Protein AF-A0A948QGF7-F1 (afdb_monomer_lite)

Structure (mmCIF, N/CA/C/O backbone):
data_AF-A0A948QGF7-F1
#
_entry.id   AF-A0A948QGF7-F1
#
loop_
_atom_site.group_PDB
_atom_site.id
_atom_site.type_symbol
_atom_site.label_atom_id
_atom_site.label_alt_id
_atom_site.label_comp_id
_atom_site.label_asym_id
_atom_site.label_entity_id
_atom_site.label_seq_id
_atom_site.pdbx_PDB_ins_code
_atom_site.Cartn_x
_atom_site.Cartn_y
_atom_site.Cartn_z
_atom_site.occupancy
_atom_site.B_iso_or_equiv
_atom_site.auth_seq_id
_atom_site.auth_comp_id
_atom_site.auth_asym_id
_atom_site.auth_atom_id
_atom_site.pdbx_PDB_model_num
ATOM 1 N N . MET A 1 1 ? 16.102 -9.760 -22.007 1.00 57.19 1 MET A N 1
ATOM 2 C CA . MET A 1 1 ? 15.345 -9.126 -20.901 1.00 57.19 1 MET A CA 1
ATOM 3 C C . MET A 1 1 ? 16.175 -9.245 -19.629 1.00 57.19 1 MET A C 1
ATOM 5 O O . MET A 1 1 ? 16.714 -10.323 -19.420 1.00 57.19 1 MET A O 1
ATOM 9 N N . SER A 1 2 ? 16.309 -8.181 -18.819 1.00 75.62 2 SER A N 1
ATOM 10 C CA . SER A 1 2 ? 16.947 -8.280 -17.488 1.00 75.62 2 SER A CA 1
ATOM 11 C C . SER A 1 2 ? 16.234 -9.357 -16.655 1.00 75.62 2 SER A C 1
ATOM 13 O O . SER A 1 2 ? 15.001 -9.474 -16.701 1.00 75.62 2 SER A O 1
ATOM 15 N N . THR A 1 3 ? 16.997 -10.165 -15.915 1.00 90.25 3 THR A N 1
ATOM 16 C CA . THR A 1 3 ? 16.462 -11.168 -14.978 1.00 90.25 3 THR A CA 1
ATOM 17 C C . THR A 1 3 ? 15.561 -10.509 -13.932 1.00 90.25 3 THR A C 1
ATOM 19 O O . THR A 1 3 ? 14.521 -11.067 -13.580 1.00 90.25 3 THR A O 1
ATOM 22 N N . LEU A 1 4 ? 15.887 -9.277 -13.523 1.00 94.38 4 LEU A N 1
ATOM 23 C CA . LEU A 1 4 ? 15.093 -8.489 -12.587 1.00 94.38 4 LEU A CA 1
ATOM 24 C C . LEU A 1 4 ? 13.718 -8.127 -13.161 1.00 94.38 4 LEU A C 1
ATOM 26 O O . LEU A 1 4 ? 12.704 -8.370 -12.512 1.00 94.38 4 LEU A O 1
ATOM 30 N N . ARG A 1 5 ? 13.663 -7.631 -14.406 1.00 95.44 5 ARG A N 1
ATOM 31 C CA . ARG A 1 5 ? 12.400 -7.282 -15.089 1.00 95.44 5 ARG A CA 1
ATOM 32 C C . ARG A 1 5 ? 11.443 -8.467 -15.159 1.00 95.44 5 ARG A C 1
ATOM 34 O O . ARG A 1 5 ? 10.258 -8.325 -14.870 1.00 95.44 5 ARG A O 1
ATOM 41 N N . THR A 1 6 ? 11.964 -9.634 -15.528 1.00 95.88 6 THR A N 1
ATOM 42 C CA . THR A 1 6 ? 11.161 -10.861 -15.629 1.00 95.88 6 THR A CA 1
ATOM 43 C C . THR A 1 6 ? 10.590 -11.244 -14.265 1.00 95.88 6 THR A C 1
ATOM 45 O O . THR A 1 6 ? 9.384 -11.457 -14.146 1.00 95.88 6 THR A O 1
ATOM 48 N N . LYS A 1 7 ? 11.428 -11.219 -13.219 1.00 96.88 7 LYS A N 1
ATOM 49 C CA . LYS A 1 7 ? 11.018 -11.508 -11.840 1.00 96.88 7 LYS A CA 1
ATOM 50 C C . LYS A 1 7 ? 9.959 -10.527 -11.327 1.00 96.88 7 LYS A C 1
ATOM 52 O O . LYS A 1 7 ? 8.985 -10.951 -10.717 1.00 96.88 7 LYS A O 1
ATOM 57 N N . MET A 1 8 ? 10.105 -9.229 -11.598 1.00 96.06 8 MET A N 1
ATOM 58 C CA . MET A 1 8 ? 9.111 -8.217 -11.212 1.00 96.06 8 MET A CA 1
ATOM 59 C C . MET A 1 8 ? 7.736 -8.500 -11.826 1.00 96.06 8 MET A C 1
ATOM 61 O O . MET A 1 8 ? 6.730 -8.491 -11.119 1.00 96.06 8 MET A O 1
ATOM 65 N N . ILE A 1 9 ? 7.692 -8.777 -13.133 1.00 95.56 9 ILE A N 1
ATOM 66 C CA . ILE A 1 9 ? 6.446 -9.080 -13.851 1.00 95.56 9 ILE A CA 1
ATOM 67 C C . ILE A 1 9 ? 5.795 -10.349 -13.299 1.00 95.56 9 ILE A C 1
ATOM 69 O O . ILE A 1 9 ? 4.579 -10.385 -13.115 1.00 95.56 9 ILE A O 1
ATOM 73 N N . GLU A 1 10 ? 6.590 -11.380 -13.027 1.00 97.12 10 GLU A N 1
ATOM 74 C CA . GLU A 1 10 ? 6.102 -12.632 -12.455 1.00 97.12 10 GLU A CA 1
ATOM 75 C C . GLU A 1 10 ? 5.471 -12.421 -11.073 1.00 97.12 10 GLU A C 1
ATOM 77 O O . GLU A 1 10 ? 4.334 -12.838 -10.854 1.00 97.12 10 GLU A O 1
ATOM 82 N N . LEU A 1 11 ? 6.157 -11.709 -10.173 1.00 97.44 11 LEU A N 1
ATOM 83 C CA . LEU A 1 11 ? 5.650 -11.432 -8.827 1.00 97.44 11 LEU A CA 1
ATOM 84 C C . LEU A 1 11 ? 4.349 -10.618 -8.855 1.00 97.44 11 LEU A C 1
ATOM 86 O O . LEU A 1 11 ? 3.439 -10.912 -8.083 1.00 97.44 11 LEU A O 1
ATOM 90 N N . MET A 1 12 ? 4.223 -9.644 -9.766 1.00 95.00 12 MET A N 1
ATOM 91 C CA . MET A 1 12 ? 2.970 -8.900 -9.952 1.00 95.00 12 MET A CA 1
ATOM 92 C C . MET A 1 12 ? 1.834 -9.793 -10.467 1.00 95.00 12 MET A C 1
ATOM 94 O O . MET A 1 12 ? 0.709 -9.674 -9.991 1.00 95.00 12 MET A O 1
ATOM 98 N N . LYS A 1 13 ? 2.107 -10.696 -11.420 1.00 95.00 13 LYS A N 1
ATOM 99 C CA . LYS A 1 13 ? 1.102 -11.627 -11.969 1.00 95.00 13 LYS A CA 1
ATOM 100 C C . LYS A 1 13 ? 0.632 -12.667 -10.953 1.00 95.00 13 LYS A C 1
ATOM 102 O O . LYS A 1 13 ? -0.525 -13.063 -10.990 1.00 95.00 13 LYS A O 1
ATOM 107 N N . GLN A 1 14 ? 1.527 -13.110 -10.074 1.00 96.50 14 GLN A N 1
ATOM 108 C CA . GLN A 1 14 ? 1.236 -14.068 -9.002 1.00 96.50 14 GLN A CA 1
ATOM 109 C C . GLN A 1 14 ? 0.656 -13.403 -7.746 1.00 96.50 14 GLN A C 1
ATOM 111 O O . GLN A 1 14 ? 0.466 -14.076 -6.738 1.00 96.50 14 GLN A O 1
ATOM 116 N N . ASP A 1 15 ? 0.433 -12.088 -7.777 1.00 94.00 15 ASP A N 1
ATOM 117 C CA . ASP A 1 15 ? -0.017 -11.294 -6.635 1.00 94.00 15 ASP A CA 1
ATOM 118 C C . ASP A 1 15 ? 0.880 -11.407 -5.380 1.00 94.00 15 ASP A C 1
ATOM 120 O O . ASP A 1 15 ? 0.450 -11.237 -4.239 1.00 94.00 15 ASP A O 1
ATOM 124 N N . ARG A 1 16 ? 2.184 -11.655 -5.573 1.00 97.06 16 ARG A N 1
ATOM 125 C CA . ARG A 1 16 ? 3.184 -11.780 -4.497 1.00 97.06 16 ARG A CA 1
ATOM 126 C C . ARG A 1 16 ? 3.680 -10.406 -4.050 1.00 97.06 16 ARG A C 1
ATOM 128 O O . ARG A 1 16 ? 4.8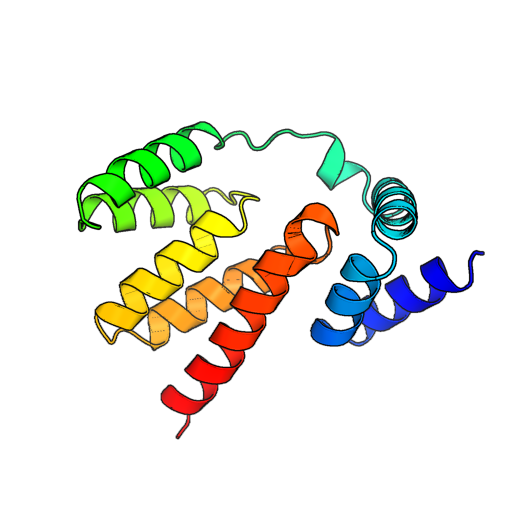69 -10.088 -4.136 1.00 97.06 16 ARG A O 1
ATOM 135 N N . LYS A 1 17 ? 2.748 -9.581 -3.562 1.00 96.50 17 LYS A N 1
ATOM 136 C CA . LYS A 1 17 ? 2.960 -8.161 -3.226 1.00 96.50 17 LYS A CA 1
ATOM 137 C C . LYS A 1 17 ? 4.166 -7.940 -2.315 1.00 96.50 17 LYS A C 1
ATOM 139 O O . LYS A 1 17 ? 5.034 -7.137 -2.635 1.00 96.50 17 LYS A O 1
ATOM 144 N N . ARG A 1 18 ? 4.275 -8.686 -1.211 1.00 97.88 18 ARG A N 1
ATOM 145 C CA . ARG A 1 18 ? 5.380 -8.537 -0.244 1.00 97.88 18 ARG A CA 1
ATOM 146 C C . ARG A 1 18 ? 6.752 -8.736 -0.885 1.00 97.88 18 ARG A C 1
ATOM 148 O O . ARG A 1 18 ? 7.669 -7.953 -0.657 1.00 97.88 18 ARG A O 1
ATOM 155 N N . GLU A 1 19 ? 6.893 -9.772 -1.700 1.00 98.19 19 GLU A N 1
ATOM 156 C CA . GLU A 1 19 ? 8.158 -10.092 -2.363 1.00 98.19 19 GLU A CA 1
ATOM 157 C C . GLU A 1 19 ? 8.503 -9.093 -3.454 1.00 98.19 19 GLU A C 1
ATOM 159 O O . GLU A 1 19 ? 9.662 -8.701 -3.572 1.00 98.19 19 GLU A O 1
ATOM 164 N N . TYR A 1 20 ? 7.499 -8.641 -4.204 1.00 97.94 20 TYR A N 1
ATOM 165 C CA . TYR A 1 20 ? 7.656 -7.561 -5.167 1.00 97.94 20 TYR A CA 1
ATOM 166 C C . TYR A 1 20 ? 8.170 -6.282 -4.491 1.00 97.94 20 TYR A C 1
ATOM 168 O O . TYR A 1 20 ? 9.178 -5.716 -4.905 1.00 97.94 20 TYR A O 1
ATOM 176 N N . LEU A 1 21 ? 7.517 -5.856 -3.409 1.00 97.75 21 LEU A N 1
ATOM 177 C CA . LEU A 1 21 ? 7.866 -4.630 -2.693 1.00 97.75 21 LEU A CA 1
ATOM 178 C C . LEU A 1 21 ? 9.267 -4.707 -2.065 1.00 97.75 21 LEU A C 1
ATOM 180 O O . LEU A 1 21 ? 10.032 -3.745 -2.133 1.00 97.75 21 LEU A O 1
ATOM 184 N N . ASN A 1 22 ? 9.639 -5.866 -1.517 1.00 98.06 22 ASN A N 1
ATOM 185 C CA . ASN A 1 22 ? 10.994 -6.106 -1.021 1.00 98.06 22 ASN A CA 1
ATOM 186 C C . ASN A 1 22 ? 12.039 -6.057 -2.145 1.00 98.06 22 ASN A C 1
ATOM 188 O O . ASN A 1 22 ? 13.106 -5.474 -1.959 1.00 98.06 22 ASN A O 1
ATOM 192 N N . LEU A 1 23 ? 11.729 -6.620 -3.318 1.00 97.56 23 LEU A N 1
ATOM 193 C CA . LEU A 1 23 ? 12.599 -6.563 -4.493 1.00 97.56 23 LEU A CA 1
ATOM 194 C C . LEU A 1 23 ? 12.836 -5.113 -4.945 1.00 97.56 23 LEU A C 1
ATOM 196 O O . LEU A 1 23 ? 13.981 -4.755 -5.231 1.00 97.56 23 LEU A O 1
ATOM 200 N N . CYS A 1 24 ? 11.784 -4.285 -4.944 1.00 96.38 24 CYS A N 1
ATOM 201 C CA . CYS A 1 24 ? 11.863 -2.845 -5.207 1.00 96.38 24 CYS A CA 1
ATOM 202 C C . CYS A 1 24 ? 12.764 -2.121 -4.201 1.00 96.38 24 CYS A C 1
ATOM 204 O O . CYS A 1 24 ? 13.644 -1.372 -4.611 1.00 96.38 24 CYS A O 1
ATOM 206 N N . ASN A 1 25 ? 12.622 -2.388 -2.899 1.00 94.94 25 ASN A N 1
ATOM 207 C CA . ASN A 1 25 ? 13.486 -1.785 -1.876 1.00 94.94 25 ASN A CA 1
ATOM 208 C C . ASN A 1 25 ? 14.964 -2.157 -2.047 1.00 94.94 25 ASN A C 1
ATOM 210 O O . ASN A 1 25 ? 15.842 -1.315 -1.880 1.00 94.94 25 ASN A O 1
ATOM 214 N N . GLN A 1 26 ? 15.245 -3.416 -2.384 1.00 96.44 26 GLN A N 1
ATOM 215 C CA . GLN A 1 26 ? 16.614 -3.917 -2.527 1.00 96.44 26 GLN A CA 1
ATOM 216 C C . GLN A 1 26 ? 17.304 -3.426 -3.807 1.00 96.44 26 GLN A C 1
ATOM 218 O O . GLN A 1 26 ? 18.527 -3.334 -3.838 1.00 96.44 26 GLN A O 1
ATOM 223 N N . ASN A 1 27 ? 16.537 -3.116 -4.859 1.00 95.75 27 ASN A N 1
ATOM 224 C CA . ASN A 1 27 ? 17.055 -2.793 -6.194 1.00 95.75 27 ASN A CA 1
ATOM 225 C C . ASN A 1 27 ? 16.442 -1.489 -6.735 1.00 95.75 27 ASN A C 1
ATOM 227 O O . ASN A 1 27 ? 16.095 -1.394 -7.913 1.00 95.75 27 ASN A O 1
ATOM 231 N N . TYR A 1 28 ? 16.272 -0.487 -5.868 1.00 92.38 28 TYR A N 1
ATOM 232 C CA . TYR A 1 28 ? 15.454 0.703 -6.132 1.00 92.38 28 TYR A CA 1
ATOM 233 C C . TYR A 1 28 ? 15.721 1.358 -7.494 1.00 92.38 28 TYR A C 1
ATOM 235 O O . TYR A 1 28 ? 14.814 1.446 -8.317 1.00 92.38 28 TYR A O 1
ATOM 243 N N . THR A 1 29 ? 16.965 1.746 -7.782 1.00 93.56 29 THR A N 1
ATOM 244 C CA . THR A 1 29 ? 17.309 2.444 -9.032 1.00 93.56 29 THR A CA 1
ATOM 245 C C . THR A 1 29 ? 16.942 1.638 -10.28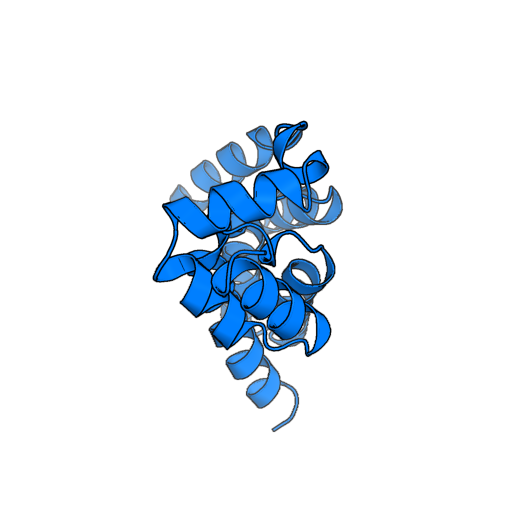3 1.00 93.56 29 THR A C 1
ATOM 247 O O . THR A 1 29 ? 16.352 2.187 -11.214 1.00 93.56 29 THR A O 1
ATOM 250 N N . GLU A 1 30 ? 17.246 0.336 -10.308 1.00 95.38 30 GLU A N 1
ATOM 251 C CA . GLU A 1 30 ? 16.950 -0.522 -11.465 1.00 95.38 30 GLU A CA 1
ATOM 252 C C . GLU A 1 30 ? 15.442 -0.786 -11.591 1.00 95.38 30 GLU A C 1
ATOM 254 O O . GLU A 1 30 ? 14.883 -0.704 -12.684 1.00 95.38 30 GLU A O 1
ATOM 259 N N . THR A 1 31 ? 14.753 -1.026 -10.471 1.00 94.38 31 THR A N 1
ATOM 260 C CA . THR A 1 31 ? 13.296 -1.239 -10.472 1.00 94.38 31 THR A CA 1
ATOM 261 C C . THR A 1 31 ? 12.514 0.002 -10.897 1.00 94.38 31 THR A C 1
ATOM 263 O O . THR A 1 31 ? 11.532 -0.137 -11.623 1.00 94.38 31 THR A O 1
ATOM 266 N N . VAL A 1 32 ? 12.963 1.213 -10.543 1.00 93.00 32 VAL A N 1
ATOM 267 C CA . VAL A 1 32 ? 12.378 2.471 -11.041 1.00 93.00 32 VAL A CA 1
ATOM 268 C C . VAL A 1 32 ? 12.533 2.586 -12.556 1.00 93.00 32 VAL A C 1
ATOM 270 O O . VAL A 1 32 ? 11.566 2.924 -13.237 1.00 93.00 32 VAL A O 1
ATOM 273 N N . ALA A 1 33 ? 13.717 2.289 -13.102 1.00 93.25 33 ALA A N 1
ATOM 274 C CA . ALA A 1 33 ? 13.938 2.328 -14.549 1.00 93.25 33 ALA A CA 1
ATOM 275 C C . ALA A 1 33 ? 13.015 1.342 -15.284 1.00 93.25 33 ALA A C 1
ATOM 277 O O . ALA A 1 33 ? 12.343 1.719 -16.241 1.00 93.25 33 ALA A O 1
ATOM 278 N N . ILE A 1 34 ? 12.902 0.111 -14.775 1.00 94.31 34 ILE A N 1
ATOM 279 C CA . ILE A 1 34 ? 12.010 -0.913 -15.330 1.00 94.31 34 ILE A CA 1
ATOM 280 C C . ILE A 1 34 ? 10.542 -0.469 -15.266 1.00 94.31 34 ILE A C 1
ATOM 282 O O . ILE A 1 34 ? 9.814 -0.618 -16.245 1.00 94.31 34 ILE A O 1
ATOM 286 N N . ILE A 1 35 ? 10.085 0.069 -14.133 1.00 92.12 35 ILE A N 1
ATOM 287 C CA . ILE A 1 35 ? 8.674 0.438 -13.948 1.00 92.12 35 ILE A CA 1
ATOM 288 C C . ILE A 1 35 ? 8.288 1.661 -14.777 1.00 92.12 35 ILE A C 1
ATOM 290 O O . ILE A 1 35 ? 7.181 1.687 -15.303 1.00 92.12 35 ILE A O 1
ATOM 294 N N . ARG A 1 36 ? 9.208 2.600 -15.018 1.00 90.88 36 ARG A N 1
ATOM 295 C CA . ARG A 1 36 ? 8.992 3.694 -15.981 1.00 90.88 36 ARG A CA 1
ATOM 296 C C . ARG A 1 36 ? 8.758 3.205 -17.409 1.00 90.88 36 ARG A C 1
ATOM 298 O O . ARG A 1 36 ? 7.990 3.823 -18.133 1.00 90.88 36 ARG A O 1
ATOM 305 N N . GLU A 1 37 ? 9.406 2.114 -17.816 1.00 91.94 37 GLU A N 1
ATO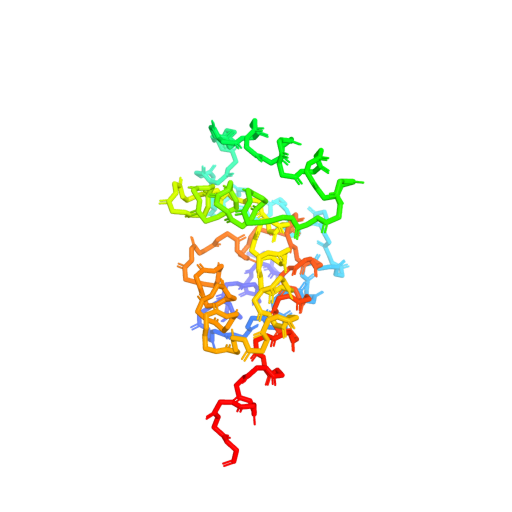M 306 C CA . GLU A 1 37 ? 9.162 1.503 -19.128 1.00 91.94 37 GLU A CA 1
ATOM 307 C C . GLU A 1 37 ? 7.863 0.693 -19.170 1.00 91.94 37 GLU A C 1
ATOM 309 O O . GLU A 1 37 ? 7.202 0.646 -20.205 1.00 91.94 37 GLU A O 1
ATOM 314 N N . LEU A 1 38 ? 7.528 -0.003 -18.078 1.00 90.25 38 LEU A N 1
ATOM 315 C CA . LEU A 1 38 ? 6.352 -0.877 -18.018 1.00 90.25 38 LEU A CA 1
ATOM 316 C C . LEU A 1 38 ? 5.044 -0.109 -17.831 1.00 90.25 38 LEU A C 1
ATOM 318 O O . LEU A 1 38 ? 4.026 -0.544 -18.358 1.00 90.25 38 LEU A O 1
ATOM 322 N N . PHE A 1 39 ? 5.088 0.986 -17.076 1.00 87.50 39 PHE A N 1
ATOM 323 C CA . PHE A 1 39 ? 3.930 1.789 -16.700 1.00 87.50 39 PHE A CA 1
ATOM 324 C C . PHE A 1 39 ? 4.255 3.288 -16.815 1.00 87.50 39 PHE A C 1
ATOM 326 O O . PHE A 1 39 ? 4.298 4.003 -15.804 1.00 87.50 39 PHE A O 1
ATOM 333 N N . PRO A 1 40 ? 4.565 3.784 -18.028 1.00 86.62 40 PRO A N 1
ATOM 334 C CA . PRO A 1 40 ? 4.917 5.186 -18.237 1.00 86.62 40 PRO A CA 1
ATOM 335 C C . PRO A 1 40 ? 3.816 6.152 -17.774 1.00 86.62 40 PRO A C 1
ATOM 337 O O . PRO A 1 40 ? 4.126 7.258 -17.332 1.00 86.62 40 PRO A O 1
ATOM 340 N N . GLU A 1 41 ? 2.551 5.733 -17.809 1.00 83.44 41 GLU A N 1
ATOM 341 C CA . GLU A 1 41 ? 1.388 6.509 -17.380 1.00 83.44 41 GLU A CA 1
ATOM 342 C C . GLU A 1 41 ? 1.478 6.976 -15.921 1.00 83.44 41 GLU A C 1
ATOM 344 O O . GLU A 1 41 ? 1.091 8.102 -15.620 1.00 83.44 41 GLU A O 1
ATOM 349 N N . TYR A 1 42 ? 2.076 6.181 -15.028 1.00 78.19 42 TYR A N 1
ATOM 350 C CA . TYR A 1 42 ? 2.221 6.550 -13.615 1.00 78.19 42 TYR A CA 1
ATOM 351 C C . TYR A 1 42 ? 3.276 7.635 -13.365 1.00 78.19 42 TYR A C 1
ATOM 353 O O . TYR A 1 42 ? 3.345 8.177 -12.266 1.00 78.19 42 TYR A O 1
ATOM 361 N N . TYR A 1 43 ? 4.107 7.951 -14.362 1.00 72.94 43 TYR A N 1
ATOM 362 C CA . TYR A 1 43 ? 5.166 8.960 -14.257 1.00 72.94 43 TYR A CA 1
ATOM 363 C C . TYR A 1 43 ? 4.899 10.211 -15.101 1.00 72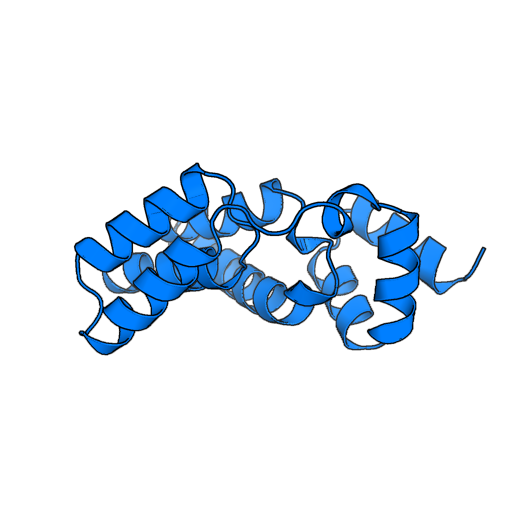.94 43 TYR A C 1
ATOM 365 O O . TYR A 1 43 ? 5.682 11.158 -15.034 1.00 72.94 43 TYR A O 1
ATOM 373 N N . GLN A 1 44 ? 3.831 10.225 -15.902 1.00 69.12 44 GLN A N 1
ATOM 374 C CA . GLN A 1 44 ? 3.491 11.346 -16.785 1.00 69.12 44 GLN A CA 1
ATOM 375 C C . GLN A 1 44 ? 2.520 12.351 -16.151 1.00 69.12 44 GLN A C 1
ATOM 377 O O . GLN A 1 44 ? 2.463 13.496 -16.594 1.00 69.12 44 GLN A O 1
ATOM 382 N N . SER A 1 45 ? 1.797 11.963 -15.101 1.00 58.62 45 SER A N 1
ATOM 383 C CA . SER A 1 45 ? 0.888 12.835 -14.354 1.00 58.62 45 SER A CA 1
ATOM 384 C C . SER A 1 45 ? 1.407 13.063 -12.933 1.00 58.62 45 SER A C 1
ATOM 386 O O . SER A 1 45 ? 1.628 12.096 -12.206 1.00 58.62 45 SER A O 1
ATOM 388 N N . GLY A 1 46 ? 1.583 14.323 -12.521 1.00 61.19 46 GLY A N 1
ATOM 389 C CA . GLY A 1 46 ? 1.678 14.657 -11.091 1.00 61.19 46 GLY A CA 1
ATOM 390 C C . GLY A 1 46 ? 0.359 14.339 -10.376 1.00 61.19 46 GLY A C 1
ATOM 391 O O . GLY A 1 46 ? -0.663 14.219 -11.052 1.00 61.19 46 GLY A O 1
ATOM 392 N N . ASP A 1 47 ? 0.363 14.189 -9.046 1.00 62.53 47 ASP A N 1
ATOM 393 C CA . ASP A 1 47 ? -0.888 14.013 -8.295 1.00 62.53 47 ASP A CA 1
ATOM 394 C C . ASP A 1 47 ? -1.670 15.338 -8.352 1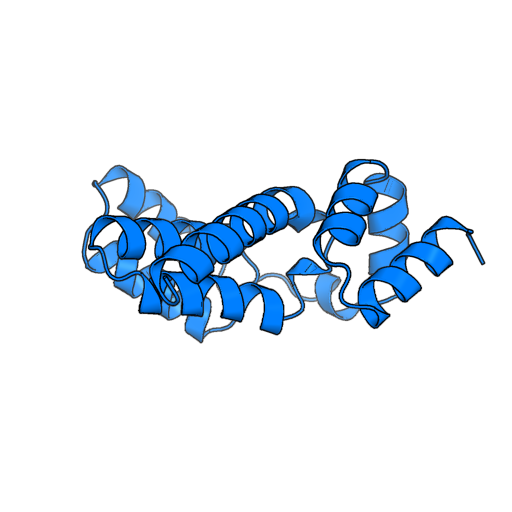.00 62.53 47 ASP A C 1
ATOM 396 O O . ASP A 1 47 ? -1.214 16.341 -7.793 1.00 62.53 47 ASP A O 1
ATOM 400 N N . PRO A 1 48 ? -2.843 15.400 -9.007 1.00 58.47 48 PRO A N 1
ATOM 401 C CA . PRO A 1 48 ? -3.648 16.618 -9.005 1.00 58.47 48 PRO A CA 1
ATOM 402 C C . PRO A 1 48 ? -4.165 16.983 -7.600 1.00 58.47 48 PRO A C 1
ATOM 404 O O . PRO A 1 48 ? -4.714 18.069 -7.423 1.00 58.47 48 PRO A O 1
ATOM 407 N N . PHE A 1 49 ? -3.976 16.110 -6.604 1.00 63.91 49 PHE A N 1
ATOM 408 C CA . PHE A 1 49 ? -4.411 16.276 -5.220 1.00 63.91 49 PHE A CA 1
ATOM 409 C C . PHE A 1 49 ? -3.255 16.409 -4.218 1.00 63.91 49 PHE A C 1
ATOM 411 O O . PHE A 1 49 ? -3.480 16.282 -3.011 1.00 63.91 49 PHE A O 1
ATOM 418 N N . ASP A 1 50 ? -2.042 16.740 -4.680 1.00 70.19 50 ASP A N 1
ATOM 419 C CA . ASP A 1 50 ? -0.892 17.060 -3.814 1.00 70.19 50 ASP A CA 1
ATOM 420 C C . ASP A 1 50 ? -1.227 18.134 -2.753 1.00 70.19 50 ASP A C 1
ATOM 422 O O . ASP A 1 50 ? -0.694 18.112 -1.641 1.00 70.19 50 ASP A O 1
ATOM 426 N N . SER A 1 51 ? -2.161 19.049 -3.043 1.00 70.31 51 SER A N 1
ATOM 427 C CA . SER A 1 51 ? -2.619 20.060 -2.079 1.00 70.31 51 SER A CA 1
ATOM 428 C C . SER A 1 51 ? -3.358 19.456 -0.877 1.00 70.31 51 SER A C 1
ATOM 430 O O . SER A 1 51 ? -3.129 19.882 0.253 1.00 70.31 51 SER A O 1
ATOM 432 N N . LEU A 1 52 ? -4.182 18.420 -1.085 1.00 72.38 52 LEU A N 1
ATOM 433 C CA . LEU A 1 52 ? -4.907 17.739 -0.003 1.00 72.38 52 LEU A CA 1
ATOM 434 C C . LEU A 1 52 ? -3.957 16.958 0.909 1.00 72.38 52 LEU A C 1
ATOM 436 O O . LEU A 1 52 ? -4.207 16.823 2.107 1.00 72.38 52 LEU A O 1
ATOM 440 N N . TYR A 1 53 ? -2.844 16.467 0.360 1.00 74.75 53 TYR A N 1
ATOM 441 C CA . TYR A 1 53 ? -1.773 15.880 1.160 1.00 74.75 53 TYR A CA 1
ATOM 442 C C . TYR A 1 53 ? -1.154 16.918 2.111 1.00 74.75 53 TYR A C 1
ATOM 444 O O . TYR A 1 53 ? -0.976 16.628 3.297 1.00 74.75 53 TYR A O 1
ATOM 452 N N . GLY A 1 54 ? -0.880 18.133 1.619 1.00 74.38 54 GLY A N 1
ATOM 453 C CA . GLY A 1 54 ? -0.399 19.247 2.443 1.00 74.38 54 GLY A CA 1
ATOM 454 C C . GLY A 1 54 ? -1.363 19.588 3.583 1.00 74.38 54 GLY A C 1
ATOM 455 O O . GLY A 1 54 ? -0.966 19.602 4.747 1.00 74.38 54 GLY A O 1
ATOM 456 N N . GLU A 1 55 ? -2.650 19.742 3.272 1.00 74.44 55 GLU A N 1
ATOM 457 C CA . GLU A 1 55 ? -3.689 20.031 4.270 1.00 74.44 55 GLU A CA 1
ATOM 458 C C . GLU A 1 55 ? -3.836 18.916 5.321 1.00 74.44 55 GLU A C 1
ATOM 460 O O . GLU A 1 55 ? -4.014 19.191 6.513 1.00 74.44 55 GLU A O 1
ATOM 465 N N . ALA A 1 56 ? -3.729 17.646 4.915 1.00 72.50 56 ALA A N 1
ATOM 466 C CA . ALA A 1 56 ? -3.758 16.517 5.843 1.00 72.50 56 ALA A CA 1
ATOM 467 C C . ALA A 1 56 ? -2.543 16.518 6.788 1.00 72.50 56 ALA A C 1
ATOM 469 O O . ALA A 1 56 ? -2.673 16.203 7.973 1.00 72.50 56 ALA A O 1
ATOM 470 N N . MET A 1 57 ? -1.361 16.885 6.286 1.00 77.12 57 MET A N 1
ATOM 471 C CA . MET A 1 57 ? -0.149 17.016 7.098 1.00 77.12 57 MET A CA 1
ATOM 472 C C . MET A 1 57 ? -0.272 18.144 8.129 1.00 77.12 57 MET A C 1
ATOM 474 O O . MET A 1 57 ? 0.049 17.925 9.297 1.00 77.12 57 MET A O 1
ATOM 478 N N . GLU A 1 58 ? -0.813 19.300 7.744 1.00 76.88 58 GLU A N 1
ATOM 479 C CA . GLU A 1 58 ? -1.067 20.415 8.667 1.00 76.88 58 GLU A CA 1
ATOM 480 C C . GLU A 1 58 ? -2.097 20.052 9.750 1.00 76.88 58 GLU A C 1
ATOM 482 O O . GLU A 1 58 ? -1.929 20.381 10.926 1.00 76.88 58 GLU A O 1
ATOM 487 N N . ASN A 1 59 ? -3.160 19.324 9.390 1.00 73.69 59 ASN A N 1
ATOM 488 C CA . ASN A 1 59 ? -4.177 18.892 10.354 1.00 73.69 59 ASN A CA 1
ATOM 489 C C . ASN A 1 59 ? -3.678 17.794 11.303 1.00 73.69 59 ASN A C 1
ATOM 491 O O . ASN A 1 59 ? -4.109 17.735 12.458 1.00 73.69 59 ASN A O 1
ATOM 495 N N . LYS A 1 60 ? -2.732 16.952 10.871 1.00 72.44 60 LYS A N 1
ATOM 496 C CA . LYS A 1 60 ? -2.079 15.975 11.753 1.00 72.44 60 LYS A CA 1
ATOM 497 C C . LYS A 1 60 ? -1.369 16.649 12.930 1.00 72.44 60 LYS A C 1
ATOM 499 O O . LYS A 1 60 ? -1.402 16.099 14.032 1.00 72.44 60 LYS A O 1
ATOM 504 N N . GLU A 1 61 ? -0.745 17.807 12.717 1.00 67.75 61 GLU A N 1
ATOM 505 C CA . GLU A 1 61 ? -0.077 18.581 13.778 1.00 67.75 61 GLU A CA 1
ATOM 506 C C . GLU A 1 61 ? -1.071 19.162 14.798 1.00 67.75 61 GLU A C 1
ATOM 508 O O . GLU A 1 61 ? -0.688 19.485 15.920 1.00 67.75 61 GLU A O 1
ATOM 513 N N . ARG A 1 62 ? -2.365 19.206 14.451 1.00 67.81 62 ARG A N 1
ATOM 514 C CA . ARG A 1 62 ? -3.478 19.668 15.298 1.00 67.81 62 ARG A CA 1
ATOM 515 C C . ARG A 1 62 ? -4.262 18.523 15.967 1.00 67.81 62 ARG A C 1
ATOM 517 O O . ARG A 1 62 ? -5.434 18.685 16.283 1.00 67.81 62 ARG A O 1
ATOM 524 N N . GLU A 1 63 ? -3.618 17.373 16.182 1.00 61.00 63 GLU A N 1
ATOM 525 C CA . GLU A 1 63 ? -4.143 16.194 16.906 1.00 61.00 63 GLU A CA 1
ATOM 526 C C . GLU A 1 63 ? -5.263 15.366 16.241 1.00 61.00 63 GLU A C 1
ATOM 528 O O . GLU A 1 63 ? -5.972 14.626 16.915 1.00 61.00 63 GLU A O 1
ATOM 533 N N . GLY A 1 64 ? -5.357 15.348 14.911 1.00 61.97 64 GLY A N 1
ATOM 534 C CA . GLY A 1 64 ? -6.118 14.317 14.190 1.00 61.97 64 GLY A CA 1
ATOM 535 C C . GLY A 1 64 ? -7.614 14.283 14.485 1.00 61.97 64 GLY A C 1
ATOM 536 O O . GLY A 1 64 ? -8.158 13.365 15.103 1.00 61.97 64 GLY A O 1
ATOM 537 N N . THR A 1 65 ? -8.257 15.320 13.975 1.00 73.06 65 THR A N 1
ATOM 538 C CA . THR A 1 65 ? -9.675 15.641 14.079 1.00 73.06 65 THR A CA 1
ATOM 539 C C . THR A 1 65 ? -10.534 14.864 13.071 1.00 73.06 65 THR A C 1
ATOM 541 O O . THR A 1 65 ? -10.032 14.228 12.141 1.00 73.06 65 THR A O 1
ATOM 544 N N . GLU A 1 66 ? -11.860 14.959 13.217 1.00 85.75 66 GLU A N 1
ATOM 545 C CA . GLU A 1 66 ? -12.820 14.558 12.170 1.00 85.75 66 GLU A CA 1
ATOM 546 C C . GLU A 1 66 ? -12.527 15.246 10.825 1.00 85.75 66 GLU A C 1
ATOM 548 O O . GLU A 1 66 ? -12.759 14.665 9.766 1.00 85.75 66 GLU A O 1
ATOM 553 N N . GLU A 1 67 ? -11.946 16.448 10.868 1.00 87.56 67 GLU A N 1
ATOM 554 C CA . GLU A 1 67 ? -11.498 17.184 9.687 1.00 87.56 67 GLU A CA 1
ATOM 555 C C . GLU A 1 67 ? -10.362 16.462 8.950 1.00 87.56 67 GLU A C 1
ATOM 557 O O . GLU A 1 67 ? -10.445 16.285 7.737 1.00 87.56 67 GLU A O 1
ATOM 562 N N . GLU A 1 68 ? -9.340 15.968 9.665 1.00 90.38 68 GLU A N 1
ATOM 563 C CA . GLU A 1 68 ? -8.253 15.193 9.044 1.00 90.38 68 GLU A CA 1
ATOM 564 C C . GLU A 1 68 ? -8.815 13.954 8.330 1.00 90.38 68 GLU A C 1
ATOM 566 O O . GLU A 1 68 ? -8.446 13.657 7.194 1.00 90.38 68 GLU A O 1
ATOM 571 N N . ILE A 1 69 ? -9.758 13.254 8.970 1.00 92.56 69 ILE A N 1
ATOM 572 C CA . ILE A 1 69 ? -10.432 12.091 8.379 1.00 92.56 69 ILE A CA 1
ATOM 573 C C . ILE A 1 69 ? -11.162 12.487 7.094 1.00 92.56 69 ILE A C 1
ATOM 575 O O . ILE A 1 69 ? -10.997 11.807 6.083 1.00 92.56 69 ILE A O 1
ATOM 579 N N . ARG A 1 70 ? -11.918 13.591 7.103 1.00 92.69 70 ARG A N 1
ATOM 580 C CA . ARG A 1 70 ? -12.654 14.078 5.928 1.00 92.69 70 ARG A CA 1
ATOM 581 C C . ARG A 1 70 ? -11.726 14.437 4.767 1.00 92.69 70 ARG A C 1
ATOM 583 O O . ARG A 1 70 ? -12.011 14.067 3.626 1.00 92.69 70 ARG A O 1
ATOM 590 N N . ILE A 1 71 ? -10.619 15.127 5.041 1.00 91.50 71 ILE A N 1
ATOM 591 C CA . ILE A 1 71 ? -9.619 15.494 4.025 1.00 91.50 71 ILE A CA 1
ATOM 592 C C . ILE A 1 71 ? -9.015 14.227 3.410 1.00 91.50 71 ILE A C 1
ATOM 594 O O . ILE A 1 71 ? -8.974 14.084 2.189 1.00 91.50 71 ILE A O 1
ATOM 598 N N . LEU A 1 72 ? -8.616 13.264 4.244 1.00 93.81 72 LEU A N 1
ATOM 599 C CA . LEU A 1 72 ? -8.024 12.004 3.793 1.00 93.81 72 LEU A CA 1
ATOM 600 C C . LEU A 1 72 ? -9.013 11.129 3.008 1.00 93.81 72 LEU A C 1
ATOM 602 O O . LEU A 1 72 ? -8.650 10.569 1.973 1.00 93.81 72 LEU A O 1
ATOM 606 N N . GLU A 1 73 ? -10.266 11.023 3.461 1.00 94.94 73 GLU A N 1
ATOM 607 C CA . GLU A 1 73 ? -11.339 10.339 2.729 1.00 94.94 73 GLU A CA 1
ATOM 608 C C . GLU A 1 73 ? -11.565 10.985 1.355 1.00 94.94 73 GLU A C 1
ATOM 610 O O . GLU A 1 73 ? -11.732 10.274 0.359 1.00 94.94 73 GLU A O 1
ATOM 615 N N . THR A 1 74 ? -11.529 12.319 1.290 1.00 92.50 74 THR A N 1
ATOM 616 C CA . THR A 1 74 ? -11.677 13.082 0.044 1.00 92.50 74 THR A CA 1
ATOM 617 C C . THR A 1 74 ? -10.500 12.827 -0.891 1.00 92.50 74 THR A C 1
ATOM 619 O O . THR A 1 74 ? -10.720 12.489 -2.052 1.00 92.50 74 THR A O 1
ATOM 622 N N . ALA A 1 75 ? -9.262 12.900 -0.398 1.00 90.88 75 ALA A N 1
ATOM 623 C CA . ALA A 1 75 ? -8.066 12.626 -1.193 1.00 90.88 75 ALA A CA 1
ATOM 624 C C . ALA A 1 75 ? -8.089 11.207 -1.788 1.00 90.88 75 ALA A C 1
ATOM 626 O O . ALA A 1 75 ? -7.869 11.023 -2.984 1.00 90.88 75 ALA A O 1
ATOM 627 N N . ILE A 1 76 ? -8.430 10.198 -0.982 1.00 93.00 76 ILE A N 1
ATOM 628 C CA . ILE A 1 76 ? -8.505 8.801 -1.437 1.00 93.00 76 ILE A CA 1
ATOM 629 C C . ILE A 1 76 ? -9.655 8.591 -2.426 1.00 93.00 76 ILE A C 1
ATOM 631 O O . ILE A 1 76 ? -9.489 7.886 -3.418 1.00 93.00 76 ILE A O 1
ATOM 635 N N . SER A 1 77 ? -10.822 9.196 -2.188 1.00 90.94 77 SER A N 1
ATOM 636 C CA . SER A 1 77 ? -11.971 9.080 -3.103 1.00 90.94 77 SER A CA 1
ATOM 637 C C . SER A 1 77 ? -11.697 9.718 -4.464 1.00 90.94 77 SER A C 1
ATOM 639 O O . SER A 1 77 ? -12.245 9.279 -5.471 1.00 90.94 77 SER A O 1
ATOM 641 N N . ASN A 1 78 ? -10.799 10.701 -4.500 1.00 86.81 78 ASN A N 1
ATOM 642 C CA . ASN A 1 78 ? -10.294 11.315 -5.720 1.00 86.81 78 ASN A CA 1
ATOM 643 C C . ASN A 1 78 ? -9.054 10.600 -6.295 1.00 86.81 78 ASN A C 1
ATOM 645 O O . ASN A 1 78 ? -8.393 11.128 -7.179 1.00 86.81 78 ASN A O 1
ATOM 649 N N . SER A 1 79 ? -8.767 9.369 -5.860 1.00 86.25 79 SER A N 1
ATOM 650 C CA . SER A 1 79 ? -7.661 8.543 -6.369 1.00 86.25 79 SER A CA 1
ATOM 651 C C . SER A 1 79 ? -6.267 9.134 -6.132 1.00 86.25 79 SER A C 1
ATOM 653 O O . SER A 1 79 ? -5.385 8.955 -6.970 1.00 86.25 79 SER A O 1
ATOM 655 N N . SER A 1 80 ? -6.046 9.799 -4.988 1.00 87.50 80 SER A N 1
ATOM 656 C CA . SER A 1 80 ? -4.698 10.236 -4.601 1.00 87.50 80 SER A CA 1
ATOM 657 C C . SER A 1 80 ? -3.709 9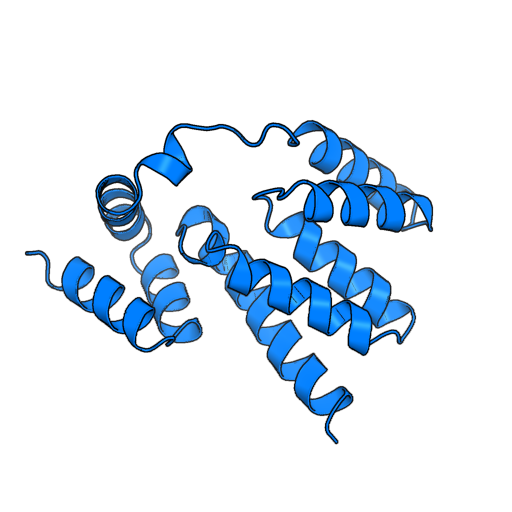.073 -4.685 1.00 87.50 80 SER A C 1
ATOM 659 O O . SER A 1 80 ? -4.001 7.946 -4.258 1.00 87.50 80 SER A O 1
ATOM 661 N N . ILE A 1 81 ? -2.529 9.371 -5.223 1.00 87.31 81 ILE A N 1
ATOM 662 C CA . ILE A 1 81 ? -1.446 8.403 -5.429 1.00 87.31 81 ILE A CA 1
ATOM 663 C C . ILE A 1 81 ? -0.510 8.337 -4.217 1.00 87.31 81 ILE A C 1
ATOM 665 O O . ILE A 1 81 ? 0.459 7.577 -4.205 1.00 87.31 81 ILE A O 1
ATOM 669 N N . MET A 1 82 ? -0.797 9.133 -3.184 1.00 89.31 82 MET A N 1
ATOM 670 C CA . MET A 1 82 ? 0.060 9.308 -2.022 1.00 89.31 82 MET A CA 1
ATOM 671 C C . MET A 1 82 ? -0.206 8.212 -0.981 1.00 89.31 82 MET A C 1
ATOM 673 O O . MET A 1 82 ? -1.246 8.237 -0.315 1.00 89.31 82 MET A O 1
ATOM 677 N N . PRO A 1 83 ? 0.734 7.271 -0.749 1.00 92.00 83 PRO A N 1
ATOM 678 C CA . PRO A 1 83 ? 0.522 6.160 0.183 1.00 92.00 83 PRO A CA 1
ATOM 679 C C . PRO A 1 83 ? 0.290 6.631 1.625 1.00 92.00 83 PRO A C 1
ATOM 681 O O . PRO A 1 83 ? -0.403 5.967 2.397 1.00 92.00 83 PRO A O 1
ATOM 684 N N . TYR A 1 84 ? 0.820 7.806 1.978 1.00 90.75 84 TYR A N 1
ATOM 685 C CA . TYR A 1 84 ? 0.583 8.441 3.270 1.00 90.75 84 TYR A CA 1
ATOM 686 C C . TYR A 1 84 ? -0.907 8.612 3.577 1.00 90.75 84 TYR A C 1
ATOM 688 O O . TYR A 1 84 ? -1.318 8.343 4.704 1.00 90.75 84 TYR A O 1
ATOM 696 N N . CYS A 1 85 ? -1.718 9.025 2.595 1.00 93.00 85 CYS A N 1
ATOM 697 C CA . CYS A 1 85 ? -3.136 9.295 2.816 1.00 93.00 85 CYS A CA 1
ATOM 698 C C . CYS A 1 85 ? -3.862 8.033 3.307 1.00 93.00 85 CYS A C 1
ATOM 700 O O . CYS A 1 85 ? -4.596 8.059 4.298 1.00 93.00 85 CYS A O 1
ATOM 702 N N . TYR A 1 86 ? -3.572 6.899 2.666 1.00 96.31 86 TYR A N 1
ATOM 703 C CA . TYR A 1 86 ? -4.107 5.589 3.029 1.00 96.31 86 TYR A CA 1
ATOM 704 C C . TYR A 1 86 ? -3.585 5.130 4.391 1.00 96.31 86 TYR A C 1
ATOM 706 O O . TYR A 1 86 ? -4.364 4.710 5.249 1.00 96.31 86 TYR A O 1
ATOM 714 N N . GLU A 1 87 ? -2.274 5.237 4.626 1.00 94.75 87 GLU A N 1
ATOM 715 C CA . GLU A 1 87 ? -1.669 4.793 5.884 1.00 94.75 87 GLU A CA 1
ATOM 716 C C . GLU A 1 87 ? -2.225 5.579 7.073 1.00 94.75 87 GLU A C 1
ATOM 718 O O . GLU A 1 87 ? -2.626 4.993 8.088 1.00 94.75 87 GLU A O 1
ATOM 723 N N . ARG A 1 88 ? -2.299 6.904 6.938 1.00 93.88 88 ARG A N 1
ATOM 724 C CA . ARG A 1 88 ? -2.785 7.790 7.988 1.00 93.88 88 ARG A CA 1
ATOM 725 C C . ARG A 1 88 ? -4.259 7.550 8.286 1.00 93.88 88 ARG A C 1
ATOM 727 O O . ARG A 1 88 ? -4.607 7.393 9.458 1.00 93.88 88 ARG A O 1
ATOM 734 N N . LEU A 1 89 ? -5.105 7.438 7.263 1.00 95.62 89 LEU A N 1
ATOM 735 C CA . LEU A 1 89 ? -6.529 7.183 7.465 1.00 95.62 89 LEU A CA 1
ATOM 736 C C . LEU A 1 89 ? -6.775 5.815 8.121 1.00 95.62 89 LEU A C 1
ATOM 738 O O . LEU A 1 89 ? -7.554 5.710 9.072 1.00 95.62 89 LEU A O 1
ATOM 742 N N . ALA A 1 90 ? -6.045 4.775 7.705 1.00 96.75 90 ALA A N 1
ATOM 743 C CA . ALA A 1 90 ? -6.133 3.456 8.328 1.00 96.75 90 ALA A CA 1
ATOM 744 C C . ALA A 1 90 ? -5.708 3.478 9.811 1.00 96.75 90 ALA A C 1
ATOM 746 O O . ALA A 1 90 ? -6.293 2.770 10.641 1.00 96.75 90 ALA A O 1
ATOM 747 N N . ILE A 1 91 ? -4.721 4.304 10.181 1.00 94.50 91 ILE A N 1
ATOM 748 C CA . ILE A 1 91 ? -4.337 4.537 11.583 1.00 94.50 91 ILE A CA 1
ATOM 749 C C . ILE A 1 91 ? -5.472 5.213 12.359 1.00 94.50 91 ILE A C 1
ATOM 751 O O . ILE A 1 91 ? -5.797 4.752 13.456 1.00 94.50 91 ILE A O 1
ATOM 755 N N . LEU A 1 92 ? -6.071 6.277 11.817 1.00 94.12 92 LEU A N 1
ATOM 756 C CA . LEU A 1 92 ? -7.147 7.023 12.482 1.00 94.12 92 LEU A CA 1
ATOM 757 C C . LEU A 1 92 ? -8.366 6.131 12.749 1.00 94.12 92 LEU A C 1
ATOM 759 O O . LEU A 1 92 ? -8.811 6.030 13.894 1.00 94.12 92 LEU A O 1
ATOM 763 N N . TYR A 1 93 ? -8.827 5.369 11.754 1.00 95.88 93 TYR A N 1
ATOM 764 C CA . TYR A 1 93 ? -9.909 4.404 11.966 1.00 95.88 93 TYR A CA 1
ATOM 765 C C . TYR A 1 93 ? -9.538 3.296 12.955 1.00 95.88 93 TYR A C 1
ATOM 767 O O . TYR A 1 93 ? -10.361 2.903 13.782 1.00 95.88 93 TYR A O 1
ATOM 775 N N . SER A 1 94 ? -8.290 2.815 12.934 1.00 94.69 94 SER A N 1
ATOM 776 C CA . SER A 1 94 ? -7.827 1.815 13.905 1.00 94.69 94 SER A CA 1
ATOM 777 C C . SER A 1 94 ? -7.870 2.344 15.343 1.00 94.69 94 SER A C 1
ATOM 779 O O . SER A 1 94 ? -8.240 1.595 16.250 1.00 94.69 94 SER A O 1
ATOM 781 N N . LYS A 1 95 ? -7.519 3.620 15.565 1.00 93.00 95 LYS A N 1
ATOM 782 C CA . LYS A 1 95 ? -7.618 4.285 16.878 1.00 93.00 95 LYS A CA 1
ATOM 783 C C . LYS A 1 95 ? -9.069 4.392 17.353 1.00 93.00 95 LYS A C 1
ATOM 785 O O . LYS A 1 95 ? -9.334 4.170 18.528 1.00 93.00 95 LYS A O 1
ATOM 790 N N . GLN A 1 96 ? -10.002 4.623 16.431 1.00 93.31 96 GLN A N 1
ATOM 791 C CA . GLN A 1 96 ? -11.448 4.608 16.686 1.00 93.31 96 GLN A CA 1
ATOM 792 C C . GLN A 1 96 ? -12.039 3.189 16.805 1.00 93.31 96 GLN A C 1
ATOM 794 O O . GLN A 1 96 ? -13.252 3.033 16.900 1.00 93.31 96 GLN A O 1
ATOM 799 N N . LYS A 1 97 ? -11.201 2.140 16.780 1.00 94.25 97 LYS A N 1
ATOM 800 C CA . LYS A 1 97 ? -11.606 0.720 16.753 1.00 94.25 97 LYS A CA 1
ATOM 801 C C . LYS A 1 97 ? -12.500 0.347 15.561 1.00 94.25 97 LYS A C 1
ATOM 803 O O . LYS A 1 97 ? -13.098 -0.726 15.550 1.00 94.25 97 LYS A O 1
ATOM 808 N N . ASN A 1 98 ? -12.541 1.178 14.521 1.00 95.38 98 ASN A N 1
ATOM 809 C CA . ASN A 1 98 ? -13.251 0.893 13.283 1.00 95.38 98 ASN A CA 1
ATOM 810 C C . ASN A 1 98 ? -12.364 0.063 12.341 1.00 95.38 98 ASN A C 1
ATOM 812 O O . ASN A 1 98 ? -11.877 0.537 11.314 1.00 95.38 98 ASN A O 1
ATOM 816 N N . TYR A 1 99 ? -12.099 -1.187 12.731 1.00 96.50 99 TYR A N 1
ATOM 817 C CA . TYR A 1 99 ? -11.158 -2.053 12.013 1.00 96.50 99 TYR A CA 1
ATOM 818 C C . TYR A 1 99 ? -11.614 -2.374 10.592 1.00 96.50 99 TYR A C 1
ATOM 820 O O . TYR A 1 99 ? -10.771 -2.443 9.703 1.00 96.50 99 TYR A O 1
ATOM 828 N N . LYS A 1 100 ? -12.929 -2.483 10.363 1.00 96.56 100 LYS A N 1
ATOM 829 C CA . LYS A 1 100 ? -13.491 -2.702 9.028 1.00 96.56 100 LYS A CA 1
ATOM 830 C C . LYS A 1 100 ? -13.125 -1.563 8.072 1.00 96.56 100 LYS A C 1
ATOM 832 O O . LYS A 1 100 ? -12.527 -1.827 7.035 1.00 96.56 100 LYS A O 1
ATOM 837 N N . ARG A 1 101 ? -13.381 -0.303 8.448 1.00 97.00 101 ARG A N 1
ATOM 838 C CA . ARG A 1 101 ? -13.005 0.843 7.598 1.00 97.00 101 ARG A CA 1
ATOM 839 C C . ARG A 1 101 ? -11.491 0.965 7.440 1.00 97.00 101 ARG A C 1
ATOM 841 O O . ARG A 1 101 ? -11.015 1.268 6.353 1.00 97.00 101 ARG A O 1
ATOM 848 N N . ALA A 1 102 ? -10.715 0.683 8.490 1.00 97.44 102 ALA A N 1
ATOM 849 C CA . ALA A 1 102 ? -9.255 0.658 8.380 1.00 97.44 102 ALA A CA 1
ATOM 850 C C . ALA A 1 102 ? -8.766 -0.379 7.349 1.00 97.44 102 ALA A C 1
ATOM 852 O O . ALA A 1 102 ? -7.846 -0.094 6.587 1.00 97.44 102 ALA A O 1
ATOM 853 N N . TYR A 1 103 ? -9.388 -1.562 7.315 1.00 97.88 103 TYR A N 1
ATOM 854 C CA . TYR A 1 103 ? -9.063 -2.627 6.365 1.00 97.88 103 TYR A CA 1
ATOM 855 C C . TYR A 1 103 ? -9.430 -2.226 4.936 1.00 97.88 103 TYR A C 1
ATOM 857 O O . TYR A 1 103 ? -8.602 -2.346 4.038 1.00 97.88 103 TYR A O 1
ATOM 865 N N . GLU A 1 104 ? -10.630 -1.674 4.739 1.00 97.31 104 GLU A N 1
ATOM 866 C CA . GLU A 1 104 ? -11.098 -1.180 3.438 1.00 97.31 104 GLU A CA 1
ATOM 867 C C . GLU A 1 104 ? -10.161 -0.110 2.858 1.00 97.31 104 GLU A C 1
ATOM 869 O O . GLU A 1 104 ? -9.879 -0.118 1.662 1.00 97.31 104 GLU A O 1
ATOM 874 N N . VAL A 1 105 ? -9.622 0.781 3.697 1.00 97.69 105 VAL A N 1
ATOM 875 C CA . VAL A 1 105 ? -8.628 1.777 3.266 1.00 97.69 105 VAL A CA 1
ATOM 876 C C . VAL A 1 105 ? -7.340 1.116 2.781 1.00 97.69 105 VAL A C 1
ATOM 878 O O . VAL A 1 105 ? -6.846 1.470 1.712 1.00 97.69 105 VAL A O 1
ATOM 881 N N . CYS A 1 106 ? -6.800 0.146 3.526 1.00 97.69 106 CYS A N 1
ATOM 882 C CA . CYS A 1 106 ? -5.612 -0.583 3.083 1.00 97.69 106 CYS A CA 1
ATOM 883 C C . CYS A 1 106 ? -5.868 -1.343 1.771 1.00 97.69 106 CYS A C 1
ATOM 885 O O . CYS A 1 106 ? -5.012 -1.331 0.893 1.00 97.69 106 CYS A O 1
ATOM 887 N N . MET A 1 107 ? -7.040 -1.966 1.614 1.00 96.94 107 MET A N 1
ATOM 888 C CA . MET A 1 107 ? -7.417 -2.662 0.378 1.00 96.94 107 MET A CA 1
ATOM 889 C C . MET A 1 107 ? -7.459 -1.716 -0.823 1.00 96.94 107 MET A C 1
ATOM 891 O O . MET A 1 107 ? -6.839 -2.012 -1.841 1.00 96.94 107 MET A O 1
ATOM 895 N N . LYS A 1 108 ? -8.076 -0.534 -0.680 1.00 96.44 108 LYS A N 1
ATOM 896 C CA . LYS A 1 108 ? -8.136 0.474 -1.754 1.00 96.44 108 LYS A CA 1
ATOM 897 C C . LYS A 1 108 ? -6.756 0.836 -2.310 1.00 96.44 108 LYS A C 1
ATOM 899 O O . LYS A 1 108 ? -6.611 0.990 -3.520 1.00 96.44 108 LYS A O 1
ATOM 904 N N . TRP A 1 109 ? -5.736 0.937 -1.453 1.00 96.19 109 TRP A N 1
ATOM 905 C CA . TRP A 1 109 ? -4.361 1.169 -1.908 1.00 96.19 109 TRP A CA 1
ATOM 906 C C . TRP A 1 109 ? -3.875 0.058 -2.848 1.00 96.19 109 TRP A C 1
ATOM 908 O O . TRP A 1 109 ? -3.314 0.330 -3.910 1.00 96.19 109 TRP A O 1
ATOM 918 N N . PHE A 1 110 ? -4.119 -1.201 -2.490 1.00 95.62 110 PHE A N 1
ATOM 919 C CA . PHE A 1 110 ? -3.683 -2.347 -3.282 1.00 95.62 110 PHE A CA 1
ATOM 920 C C . PHE A 1 110 ? -4.521 -2.581 -4.547 1.00 95.62 110 PHE A C 1
ATOM 922 O O . PHE A 1 110 ? -3.986 -3.097 -5.532 1.00 95.62 110 PHE A O 1
ATOM 929 N N . ASP A 1 111 ? -5.770 -2.120 -4.562 1.00 94.06 111 ASP A N 1
ATOM 930 C CA . ASP A 1 111 ? -6.635 -2.137 -5.746 1.00 94.06 111 ASP A CA 1
ATOM 931 C C . ASP A 1 111 ? -6.264 -1.037 -6.761 1.00 94.06 111 ASP A C 1
ATOM 933 O O . ASP A 1 111 ? -6.432 -1.223 -7.964 1.00 94.06 111 ASP A O 1
ATOM 937 N N . SER A 1 112 ? -5.688 0.084 -6.304 1.00 89.81 112 SER A N 1
ATOM 938 C CA . SER A 1 112 ? -5.332 1.238 -7.155 1.00 89.81 112 SER A CA 1
ATOM 939 C C . SER A 1 112 ? -4.209 0.980 -8.175 1.00 89.81 112 SER A C 1
ATOM 941 O O . SER A 1 112 ? -4.049 1.716 -9.145 1.00 89.81 112 SER A O 1
ATOM 943 N N . GLY A 1 113 ? -3.381 -0.044 -7.948 1.00 88.88 113 GLY A N 1
ATOM 944 C CA . GLY A 1 113 ? -2.169 -0.302 -8.730 1.00 88.88 113 GLY A CA 1
ATOM 945 C C . GLY A 1 113 ? -0.960 0.574 -8.372 1.00 88.88 113 GLY A C 1
ATOM 946 O O . GLY A 1 113 ? 0.154 0.189 -8.726 1.00 88.88 113 GLY A O 1
ATOM 947 N N . PHE A 1 114 ? -1.118 1.662 -7.604 1.00 89.19 114 PHE A N 1
ATOM 948 C CA . PHE A 1 114 ? -0.007 2.550 -7.217 1.00 89.19 114 PHE A CA 1
ATOM 949 C C . PHE A 1 114 ? 1.053 1.860 -6.351 1.00 89.19 114 PHE A C 1
ATOM 951 O O . PHE A 1 114 ? 2.230 2.211 -6.421 1.00 89.19 114 PHE A O 1
ATOM 958 N N . TRP A 1 115 ? 0.683 0.800 -5.625 1.00 93.56 115 TRP A N 1
ATOM 959 C CA . TRP A 1 115 ? 1.625 -0.053 -4.887 1.00 93.56 115 TRP A CA 1
ATOM 960 C C . TRP A 1 115 ? 2.711 -0.686 -5.774 1.00 93.56 115 TRP A C 1
ATOM 962 O O . TRP A 1 115 ? 3.750 -1.119 -5.275 1.00 93.56 115 TRP A O 1
ATOM 972 N N . LYS A 1 116 ? 2.490 -0.753 -7.095 1.00 92.38 116 LYS A N 1
ATOM 973 C CA . LYS A 1 116 ? 3.479 -1.247 -8.060 1.00 92.38 116 LYS A CA 1
ATOM 974 C C . LYS A 1 116 ? 4.611 -0.243 -8.283 1.00 92.38 116 LYS A C 1
ATOM 976 O O . LYS A 1 116 ? 5.672 -0.637 -8.755 1.00 92.38 116 LYS A O 1
ATOM 981 N N . ILE A 1 117 ? 4.430 1.031 -7.942 1.00 92.06 117 ILE A N 1
ATOM 982 C CA . ILE A 1 117 ? 5.444 2.071 -8.129 1.00 92.06 117 ILE A CA 1
ATOM 983 C C . ILE A 1 117 ? 6.524 1.910 -7.046 1.00 92.06 117 ILE A C 1
ATOM 985 O O . ILE A 1 117 ? 6.201 2.037 -5.860 1.00 92.06 117 ILE A O 1
ATOM 989 N N . PRO A 1 118 ? 7.809 1.693 -7.402 1.00 92.81 118 PRO A N 1
ATOM 990 C CA . PRO A 1 118 ? 8.882 1.485 -6.427 1.00 92.81 118 PRO A CA 1
ATOM 991 C C . PRO A 1 118 ? 9.049 2.635 -5.432 1.00 92.81 118 PRO A C 1
ATOM 993 O O . PRO A 1 118 ? 9.420 2.402 -4.294 1.00 92.81 118 PRO A O 1
ATOM 996 N N . ASN A 1 119 ? 8.719 3.872 -5.808 1.00 89.81 119 ASN A N 1
ATOM 997 C CA . ASN A 1 119 ? 8.741 5.033 -4.910 1.00 89.81 119 ASN A CA 1
ATOM 998 C C . ASN A 1 119 ? 7.859 4.853 -3.662 1.00 89.81 119 ASN A C 1
ATOM 1000 O O . ASN A 1 119 ? 8.113 5.466 -2.630 1.00 89.81 119 ASN A O 1
ATOM 1004 N N . SER A 1 120 ? 6.827 4.015 -3.755 1.00 91.88 120 SER A N 1
ATOM 1005 C CA . SER A 1 120 ? 5.882 3.748 -2.674 1.00 91.88 120 SER A CA 1
ATOM 1006 C C . SER A 1 120 ? 6.196 2.469 -1.892 1.00 91.88 120 SER A C 1
ATOM 1008 O O . SER A 1 120 ? 5.420 2.100 -1.011 1.00 91.88 120 SER A O 1
ATOM 1010 N N . SER A 1 121 ? 7.284 1.754 -2.204 1.00 94.38 121 SER A N 1
ATOM 1011 C CA . SER A 1 121 ? 7.500 0.374 -1.748 1.00 94.38 121 SER A CA 1
ATOM 1012 C C . SER A 1 121 ? 7.528 0.230 -0.227 1.00 94.38 121 SER A C 1
ATOM 1014 O O . SER A 1 121 ? 6.868 -0.652 0.321 1.00 94.38 121 SER A O 1
ATOM 1016 N N . THR A 1 122 ? 8.233 1.124 0.467 1.00 94.44 122 THR A N 1
ATOM 1017 C CA . THR A 1 122 ? 8.309 1.133 1.935 1.00 94.44 122 THR A CA 1
ATOM 1018 C C . THR A 1 122 ? 6.943 1.375 2.574 1.00 94.44 122 THR A C 1
ATOM 1020 O O . THR A 1 122 ? 6.504 0.581 3.404 1.00 94.44 122 THR A O 1
ATOM 1023 N N . SER A 1 123 ? 6.226 2.421 2.160 1.00 94.06 123 SER A N 1
ATOM 1024 C CA . SER A 1 123 ? 4.890 2.712 2.699 1.00 94.06 123 SER A CA 1
ATOM 1025 C C . SER A 1 123 ? 3.873 1.625 2.338 1.00 94.06 123 SER A C 1
ATOM 1027 O O . SER A 1 123 ? 3.037 1.254 3.158 1.00 94.06 123 SER A O 1
ATOM 1029 N N . SER A 1 124 ? 3.984 1.040 1.144 1.00 96.88 124 SER A N 1
ATOM 1030 C CA . SER A 1 124 ? 3.178 -0.110 0.729 1.00 96.88 124 SER A CA 1
ATOM 1031 C C . SER A 1 124 ? 3.428 -1.332 1.613 1.00 96.88 124 SER A C 1
ATOM 1033 O O . SER A 1 124 ? 2.479 -2.032 1.948 1.00 96.88 124 SER A O 1
ATOM 1035 N N . LEU A 1 125 ? 4.667 -1.587 2.050 1.00 97.75 125 LEU A N 1
ATOM 1036 C CA . LEU A 1 125 ? 4.948 -2.661 3.011 1.00 97.75 125 LEU A CA 1
ATOM 1037 C C . LEU A 1 125 ? 4.285 -2.395 4.366 1.00 97.75 125 LEU A C 1
ATOM 1039 O O . LEU A 1 125 ? 3.682 -3.306 4.928 1.00 97.75 125 LEU A O 1
ATOM 1043 N N . HIS A 1 126 ? 4.317 -1.156 4.864 1.00 97.06 126 HIS A N 1
ATOM 1044 C CA . HIS A 1 126 ? 3.623 -0.802 6.108 1.00 97.06 126 HIS A CA 1
ATOM 1045 C C . HIS A 1 126 ? 2.103 -0.983 5.999 1.00 97.06 126 HIS A C 1
ATOM 1047 O O . HIS A 1 126 ? 1.461 -1.490 6.925 1.00 97.06 126 HIS A O 1
ATOM 1053 N N . LEU A 1 127 ? 1.518 -0.593 4.863 1.00 97.69 127 LEU A N 1
ATOM 1054 C CA . LEU A 1 127 ? 0.105 -0.813 4.564 1.00 97.69 127 LEU A CA 1
ATOM 1055 C C . LEU A 1 127 ? -0.235 -2.304 4.479 1.00 97.69 127 LEU A C 1
ATOM 1057 O O . LEU A 1 127 ? -1.275 -2.709 4.997 1.00 97.69 127 LEU A O 1
ATOM 1061 N N . LEU A 1 128 ? 0.648 -3.122 3.899 1.00 97.62 128 LEU A N 1
ATOM 1062 C CA . LEU A 1 128 ? 0.470 -4.573 3.816 1.00 97.62 128 LEU A CA 1
ATOM 1063 C C . LEU A 1 128 ? 0.517 -5.224 5.203 1.00 97.62 128 LEU A C 1
ATOM 1065 O O . LEU A 1 128 ? -0.386 -5.974 5.563 1.00 97.62 128 LEU A O 1
ATOM 1069 N N . ASP A 1 129 ? 1.507 -4.870 6.024 1.00 97.50 129 ASP A N 1
ATOM 1070 C CA . ASP A 1 129 ? 1.599 -5.330 7.415 1.00 97.50 129 ASP A CA 1
ATOM 1071 C C . ASP A 1 129 ? 0.349 -4.952 8.217 1.00 97.50 129 ASP A C 1
ATOM 1073 O O . ASP A 1 129 ? -0.123 -5.706 9.073 1.00 97.50 129 ASP A O 1
ATOM 1077 N N . ARG A 1 130 ? -0.191 -3.753 7.971 1.00 96.75 130 ARG A N 1
ATOM 1078 C CA . ARG A 1 130 ? -1.419 -3.285 8.611 1.00 96.75 130 ARG A CA 1
ATOM 1079 C C . ARG A 1 130 ? -2.635 -4.066 8.126 1.00 96.75 130 ARG A C 1
ATOM 1081 O O . ARG A 1 130 ? -3.448 -4.444 8.966 1.00 96.75 130 ARG A O 1
ATOM 1088 N N . LEU A 1 131 ? -2.749 -4.311 6.823 1.00 96.88 131 LEU A N 1
ATOM 1089 C CA . LEU A 1 131 ? -3.829 -5.090 6.221 1.00 96.88 131 LEU A CA 1
ATOM 1090 C C . LEU A 1 131 ? -3.905 -6.490 6.845 1.00 96.88 131 LEU A C 1
ATOM 1092 O O . LEU A 1 131 ? -4.949 -6.855 7.379 1.00 96.88 131 LEU A O 1
ATOM 1096 N N . GLU A 1 132 ? -2.782 -7.211 6.890 1.00 95.31 132 GLU A N 1
ATOM 1097 C CA . GLU A 1 132 ? -2.687 -8.558 7.476 1.00 95.31 132 GLU A CA 1
ATOM 1098 C C . GLU A 1 132 ? -3.049 -8.568 8.973 1.00 95.31 132 GLU A C 1
ATOM 1100 O O . GLU A 1 132 ? -3.703 -9.485 9.473 1.00 95.31 132 GLU A O 1
ATOM 1105 N N . LYS A 1 133 ? -2.648 -7.531 9.724 1.00 95.88 133 LYS A N 1
ATOM 1106 C CA . LYS A 1 133 ? -3.024 -7.383 11.141 1.00 95.88 133 LYS A CA 1
ATOM 1107 C C . LYS A 1 133 ? -4.514 -7.100 11.322 1.00 95.88 133 LYS A C 1
ATOM 1109 O O . LYS A 1 133 ? -5.088 -7.544 12.313 1.00 95.88 133 LYS A O 1
ATOM 1114 N N . LEU A 1 134 ? -5.120 -6.318 10.430 1.00 96.12 134 LEU A N 1
ATOM 1115 C CA . LEU A 1 134 ? -6.541 -5.972 10.483 1.00 96.12 134 LEU A CA 1
ATOM 1116 C C . LEU A 1 134 ? -7.424 -7.150 10.075 1.00 96.12 134 LEU A C 1
ATOM 1118 O O . LEU A 1 134 ? -8.441 -7.375 10.722 1.00 96.12 134 LEU A O 1
ATOM 1122 N N . GLU A 1 135 ? -7.011 -7.932 9.081 1.00 94.12 135 GLU A N 1
ATOM 1123 C CA . GLU A 1 135 ? -7.710 -9.145 8.652 1.00 94.12 135 GLU A CA 1
ATOM 1124 C C . GLU A 1 135 ? -7.939 -10.106 9.826 1.00 94.12 135 GLU A C 1
ATOM 1126 O O . GLU A 1 135 ? -9.071 -10.500 10.091 1.00 94.12 135 GLU A O 1
ATOM 1131 N N . ARG A 1 136 ? -6.894 -10.357 10.627 1.00 93.31 136 ARG A N 1
ATOM 1132 C CA . ARG A 1 136 ? -6.973 -11.186 11.847 1.00 93.31 136 ARG A CA 1
ATOM 1133 C C . ARG A 1 136 ? -7.893 -10.622 12.931 1.00 93.31 136 ARG A C 1
ATOM 1135 O O . ARG A 1 136 ? -8.313 -11.353 13.816 1.00 93.31 136 ARG A O 1
ATOM 1142 N N . LYS A 1 137 ? -8.156 -9.311 12.927 1.00 90.69 137 LYS A N 1
ATOM 1143 C CA . LYS A 1 137 ? -9.073 -8.674 13.889 1.00 90.69 137 LYS A CA 1
ATOM 1144 C C . LYS A 1 137 ? -10.527 -8.730 13.439 1.00 90.69 137 LYS A C 1
ATOM 1146 O O . LYS A 1 137 ? -11.412 -8.635 14.282 1.00 90.69 137 LYS A O 1
ATOM 1151 N N . ILE A 1 138 ? -10.762 -8.791 12.131 1.00 88.12 138 ILE A N 1
ATOM 1152 C CA . ILE A 1 138 ? -12.101 -8.802 11.532 1.00 88.12 138 ILE A CA 1
ATOM 1153 C C . ILE A 1 138 ? -12.612 -10.238 11.394 1.00 88.12 138 ILE A C 1
ATOM 1155 O O . ILE A 1 138 ? -13.796 -10.472 11.616 1.00 88.12 138 ILE A O 1
ATOM 1159 N N . ASN A 1 139 ? -11.714 -11.178 11.095 1.00 77.19 139 ASN A N 1
ATOM 1160 C CA . ASN A 1 139 ? -11.983 -12.610 10.982 1.00 77.19 139 ASN A CA 1
ATOM 1161 C C . ASN A 1 139 ? -11.193 -13.372 12.070 1.00 77.19 139 ASN A C 1
ATOM 1163 O O . ASN A 1 139 ? -10.141 -13.935 11.754 1.00 77.19 139 ASN A O 1
ATOM 1167 N N . PRO A 1 140 ? -11.620 -13.301 13.346 1.00 57.56 140 PRO A N 1
ATOM 1168 C CA . PRO A 1 140 ? -10.939 -13.957 14.464 1.00 57.56 140 PRO A CA 1
ATOM 1169 C C . PRO A 1 140 ? -11.042 -15.487 14.437 1.00 57.56 140 PRO A C 1
ATOM 1171 O O . PRO A 1 140 ? -12.064 -16.015 13.941 1.00 57.56 140 PRO A O 1
#

Foldseek 3Di:
DPPLLVVLVVCVVVVVLLVNLVSCVVPVVVLQVSCCVVCVVVVPDDFPLVVLVVVLVVVVVVPDDVVNLVSLVVCVVVPGLDLCSLLVNLVNCVVVVVLVVSLVSLVSNVVSCSSSNSVCSVSNNVSVVSNVVSVVVVVD

Radius of gyration: 15.81 Å; chains: 1; bounding box: 31×34×38 Å

Sequence (140 aa):
MSTLRTKMIELMKQDRKREYLNLCNQNYTETVAIIRELFPEYYQSGDPFDSLYGEAMENKEREGTEEEIRILETAISNSSIMPYCYERLAILYSKQKNYKRAYEVCMKWFDSGFWKIPNSSTSSLHLLDRLEKLERKINP

Secondary structure (DSSP, 8-state):
--HHHHHHHHHHHTT-HHHHHHHHHHTHHHHHHHHHHH-THHHHS--TTHHHHHHHHHHHTTT--HHHHHHHHHHHHTT---HHHHHHHHHHHHHTT-HHHHHHHHHHHHHSSGGGSGGGHHHHHHHHHHHHHHHHHH--

pLDDT: mean 88.93, std 10.78, range [57.19, 98.19]